Protein AF-A0A345VN16-F1 (afdb_monomer_lite)

Foldseek 3Di:
DVVVVVVVVVVVVLVVLLVVLVVVLVVVLVVLVVVLVVLVVVLVVVVVVLVVVLVVQVVVQVPDPDRDVVSVVVSVVVSVVVVVVSVVVSVVVVVVSVVVNVVSVVVSVVSNVVD

Radius of gyration: 26.87 Å; chains: 1; bounding box: 43×15×90 Å

Structure (mmCIF, N/CA/C/O backbone):
data_AF-A0A345VN16-F1
#
_entry.id   AF-A0A345VN16-F1
#
loop_
_atom_site.group_PDB
_atom_site.id
_atom_site.type_symbol
_atom_site.label_atom_id
_atom_site.label_alt_id
_atom_site.label_comp_id
_atom_site.label_asym_id
_atom_site.label_entity_id
_atom_site.label_seq_id
_atom_site.pdbx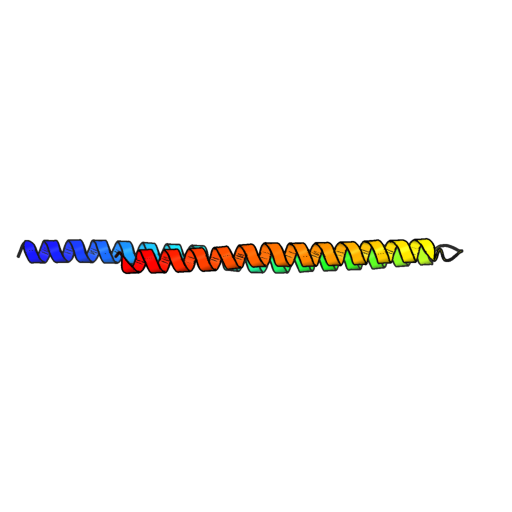_PDB_ins_code
_atom_site.Cartn_x
_atom_site.Cartn_y
_atom_site.Cartn_z
_atom_site.occupancy
_atom_site.B_iso_or_equiv
_atom_site.auth_seq_id
_atom_site.auth_comp_id
_atom_site.auth_asym_id
_atom_site.auth_atom_id
_atom_site.pdbx_PDB_model_num
ATOM 1 N N . MET A 1 1 ? -18.638 -0.517 51.178 1.00 61.62 1 MET A N 1
ATOM 2 C CA . MET A 1 1 ? -17.508 0.182 50.541 1.00 61.62 1 MET A CA 1
ATOM 3 C C . MET A 1 1 ? -16.762 -0.760 49.613 1.00 61.62 1 MET A C 1
ATOM 5 O O . MET A 1 1 ? -16.728 -0.431 48.444 1.00 61.62 1 MET A O 1
ATOM 9 N N . GLU A 1 2 ? -16.397 -1.977 50.040 1.00 80.06 2 GLU A N 1
ATOM 10 C CA . GLU A 1 2 ? -15.740 -2.995 49.183 1.00 80.06 2 GLU A CA 1
ATOM 11 C C . GLU A 1 2 ? -16.319 -3.166 47.768 1.00 80.06 2 GLU A C 1
ATOM 13 O O . GLU A 1 2 ? -15.584 -3.042 46.803 1.00 80.06 2 GLU A O 1
ATOM 18 N N . LYS A 1 3 ? -17.639 -3.349 47.601 1.00 86.38 3 LYS A N 1
ATOM 19 C CA . LYS A 1 3 ? -18.238 -3.487 46.252 1.00 86.38 3 LYS A CA 1
ATOM 20 C C . LYS A 1 3 ? -18.018 -2.273 45.342 1.00 86.38 3 LYS A C 1
ATOM 22 O O . LYS A 1 3 ? -18.017 -2.403 44.125 1.00 86.38 3 LYS A O 1
ATOM 27 N N . LEU A 1 4 ? -17.918 -1.086 45.934 1.00 87.06 4 LEU A N 1
ATOM 28 C CA . LEU A 1 4 ? -17.700 0.167 45.217 1.00 87.06 4 LEU A CA 1
ATOM 29 C C . LEU A 1 4 ? -16.224 0.288 44.817 1.00 87.06 4 LEU A C 1
ATOM 31 O O . LEU A 1 4 ? -15.935 0.718 43.706 1.00 87.06 4 LEU A O 1
ATOM 35 N N . ASP A 1 5 ? -15.321 -0.181 45.681 1.00 91.94 5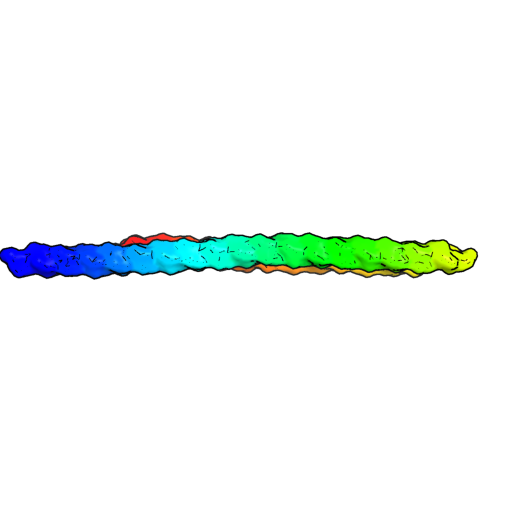 ASP A N 1
ATOM 36 C CA . ASP A 1 5 ? -13.884 -0.273 45.410 1.00 91.94 5 ASP A CA 1
ATOM 37 C C . ASP A 1 5 ? -13.578 -1.333 44.331 1.00 91.94 5 ASP A C 1
ATOM 39 O O . ASP A 1 5 ? -12.747 -1.104 43.452 1.00 91.94 5 ASP A O 1
ATOM 43 N N . ASP A 1 6 ? -14.296 -2.462 44.333 1.00 93.81 6 ASP A N 1
ATOM 44 C CA . ASP A 1 6 ? -14.190 -3.500 43.298 1.00 93.81 6 ASP A CA 1
ATOM 45 C C . ASP A 1 6 ? -14.692 -2.998 41.937 1.00 93.81 6 ASP A C 1
ATOM 47 O O . ASP A 1 6 ? -14.031 -3.203 40.919 1.00 93.81 6 ASP A O 1
ATOM 51 N N . LEU A 1 7 ? -15.818 -2.273 41.908 1.00 93.81 7 LEU A N 1
ATOM 52 C CA . LEU A 1 7 ? -16.310 -1.626 40.686 1.00 93.81 7 LEU A CA 1
ATOM 53 C C . LEU A 1 7 ? -15.338 -0.558 40.172 1.00 93.81 7 LEU A C 1
ATOM 55 O O . LEU A 1 7 ? -15.135 -0.450 38.965 1.00 93.81 7 LEU A O 1
ATOM 59 N N . GLN A 1 8 ? -14.709 0.213 41.064 1.00 94.12 8 GLN A N 1
ATOM 60 C CA . GLN A 1 8 ? -13.672 1.172 40.676 1.00 94.12 8 GLN A CA 1
ATOM 61 C C . GLN A 1 8 ? -12.442 0.483 40.083 1.00 94.12 8 GLN A C 1
ATOM 63 O O . GLN A 1 8 ? -11.864 1.006 39.132 1.00 94.12 8 GLN A O 1
ATOM 68 N N . ARG A 1 9 ? -12.036 -0.672 40.621 1.00 95.25 9 ARG A N 1
ATOM 69 C CA . ARG A 1 9 ? -10.918 -1.450 40.077 1.00 95.25 9 ARG A CA 1
ATOM 70 C C . ARG A 1 9 ? -11.243 -1.986 38.685 1.00 95.25 9 ARG A C 1
ATOM 72 O O . ARG A 1 9 ? -10.477 -1.729 37.765 1.00 95.25 9 ARG A O 1
ATOM 79 N N . ALA A 1 10 ? -12.406 -2.617 38.522 1.00 94.62 10 ALA A N 1
ATOM 80 C CA . ALA A 1 10 ? -12.858 -3.133 37.232 1.00 94.62 10 ALA A CA 1
ATOM 81 C C . ALA A 1 10 ? -12.977 -2.022 36.173 1.00 94.62 10 ALA A C 1
ATOM 83 O O . ALA A 1 10 ? -12.573 -2.206 35.030 1.00 94.62 10 ALA A O 1
ATOM 84 N N . LEU A 1 11 ? -13.474 -0.839 36.559 1.00 94.88 11 LEU A N 1
ATOM 85 C CA . LEU A 1 11 ? -13.543 0.310 35.655 1.00 94.88 11 LEU A CA 1
ATOM 86 C C . LEU A 1 11 ? -12.150 0.768 35.201 1.00 94.88 11 LEU A C 1
ATOM 88 O O . LEU A 1 11 ? -11.963 1.046 34.022 1.00 94.88 11 LEU A O 1
ATOM 92 N N . ARG A 1 12 ? -11.172 0.833 36.114 1.00 95.81 12 ARG A N 1
ATOM 93 C CA . ARG A 1 12 ? -9.791 1.214 35.769 1.00 95.81 12 ARG A CA 1
ATOM 94 C C . ARG A 1 12 ? -9.122 0.198 34.850 1.00 95.81 12 ARG A C 1
ATOM 96 O O . ARG A 1 12 ? -8.402 0.596 33.946 1.00 95.81 12 ARG A O 1
ATOM 103 N N . GLU A 1 13 ? -9.360 -1.090 35.076 1.00 96.31 13 GLU A N 1
ATOM 104 C CA . GLU A 1 13 ? -8.854 -2.154 34.201 1.00 96.31 13 GLU A CA 1
ATOM 105 C C . GLU A 1 13 ? -9.419 -2.007 32.784 1.00 96.31 13 GLU A C 1
ATOM 107 O O . GLU A 1 13 ? -8.660 -2.042 31.822 1.00 96.31 13 GLU A O 1
ATOM 112 N N . LYS A 1 14 ? -10.723 -1.728 32.657 1.00 95.50 14 LYS A N 1
ATOM 113 C CA . LYS A 1 14 ? -11.367 -1.478 31.361 1.00 95.50 14 LYS A CA 1
ATOM 114 C C . LYS A 1 14 ? -10.893 -0.205 30.669 1.00 95.50 14 LYS A C 1
ATOM 116 O O . LYS A 1 14 ? -10.768 -0.188 29.451 1.00 95.50 14 LYS A O 1
ATOM 121 N N . GLN A 1 15 ? -10.596 0.846 31.430 1.00 96.00 15 GLN A N 1
ATOM 122 C CA . GLN A 1 15 ? -9.981 2.058 30.885 1.00 96.00 15 GLN A CA 1
ATOM 123 C C . GLN A 1 15 ? -8.595 1.772 30.309 1.00 96.00 15 GLN A C 1
ATOM 125 O O . GLN A 1 15 ? -8.317 2.185 29.191 1.00 96.00 15 GLN A O 1
ATOM 130 N N . LEU A 1 16 ? -7.762 1.023 31.036 1.00 96.81 16 LEU A N 1
ATOM 131 C CA . LEU A 1 16 ? -6.429 0.655 30.564 1.00 96.81 16 LEU A CA 1
ATOM 132 C C . LEU A 1 16 ? -6.487 -0.239 29.316 1.00 96.81 16 LEU A C 1
ATOM 134 O O . LEU A 1 16 ? -5.715 -0.037 28.385 1.00 96.81 16 LEU A O 1
ATOM 138 N N . GLU A 1 17 ? -7.406 -1.209 29.292 1.00 96.56 17 GLU A N 1
ATOM 139 C CA . GLU A 1 17 ? -7.636 -2.084 28.134 1.00 96.56 17 GLU A CA 1
ATOM 140 C C . GLU A 1 17 ? -8.046 -1.266 26.898 1.00 96.56 17 GLU A C 1
ATOM 142 O O . GLU A 1 17 ? -7.542 -1.500 25.802 1.00 96.56 17 GLU A O 1
ATOM 147 N N . LEU A 1 18 ? -8.908 -0.259 27.082 1.00 96.38 18 LEU A N 1
ATOM 148 C CA . LEU A 1 18 ? -9.332 0.632 26.004 1.00 96.38 18 LEU A CA 1
ATOM 149 C C . LEU A 1 18 ? -8.192 1.527 25.502 1.00 96.38 18 LEU A C 1
ATOM 151 O O . LEU A 1 18 ? -8.036 1.667 24.294 1.00 96.38 18 LEU A O 1
ATOM 155 N N . GLU A 1 19 ? -7.404 2.115 26.405 1.00 97.00 19 GLU A N 1
ATOM 156 C CA . GLU A 1 19 ? -6.253 2.958 26.045 1.00 97.00 19 GLU A CA 1
ATOM 157 C C . GLU A 1 19 ? -5.232 2.170 25.215 1.00 97.00 19 GLU A C 1
ATOM 159 O O . GLU A 1 19 ? -4.817 2.626 24.153 1.00 97.00 19 GLU A O 1
ATOM 164 N N . GLN A 1 20 ? -4.892 0.952 25.646 1.00 97.19 20 GLN A N 1
ATOM 165 C CA . GLN A 1 20 ? -3.973 0.080 24.909 1.00 97.19 20 GLN A CA 1
ATOM 166 C C . GLN A 1 20 ? -4.511 -0.279 23.523 1.00 97.19 20 GLN A C 1
ATOM 168 O O . GLN A 1 20 ? -3.776 -0.209 22.541 1.00 97.19 20 GLN A O 1
ATOM 173 N N . LEU A 1 21 ? -5.802 -0.611 23.431 1.00 97.19 21 LEU A N 1
ATOM 174 C CA . LEU A 1 21 ? -6.446 -0.915 22.157 1.00 97.19 21 LEU A CA 1
ATOM 175 C C . LEU A 1 21 ? -6.414 0.283 21.188 1.00 97.19 21 LEU A C 1
ATOM 177 O O . LEU A 1 21 ? -6.199 0.107 19.988 1.00 97.19 21 LEU A O 1
ATOM 181 N N . GLU A 1 22 ? -6.655 1.498 21.687 1.00 96.44 22 GLU A N 1
ATOM 182 C CA . GLU A 1 22 ? -6.625 2.721 20.878 1.00 96.44 22 GLU A CA 1
ATOM 183 C C . GLU A 1 22 ? -5.205 3.065 20.408 1.00 96.44 22 GLU A C 1
ATOM 185 O O . GLU A 1 22 ? -5.020 3.371 19.225 1.00 96.44 22 GLU A O 1
ATOM 190 N N . ASP A 1 23 ? -4.209 2.944 21.289 1.00 97.56 23 ASP A N 1
ATOM 191 C CA . ASP A 1 23 ? -2.797 3.147 20.953 1.00 97.56 23 ASP A CA 1
ATOM 192 C C . ASP A 1 23 ? -2.323 2.141 19.896 1.00 97.56 23 ASP A C 1
ATOM 194 O O . ASP A 1 23 ? -1.710 2.521 18.893 1.00 97.56 23 ASP A O 1
ATOM 198 N N . ASP A 1 24 ? -2.647 0.859 20.074 1.00 96.44 24 ASP A N 1
ATOM 199 C CA . ASP A 1 24 ? -2.283 -0.193 19.128 1.00 96.44 24 ASP A CA 1
ATOM 200 C C . ASP A 1 24 ? -2.922 0.050 17.761 1.00 96.44 24 ASP A C 1
ATOM 202 O O . ASP A 1 24 ? -2.233 -0.014 16.737 1.00 96.44 24 ASP A O 1
ATOM 206 N N . TYR A 1 25 ? -4.214 0.381 17.715 1.00 96.88 25 TYR A N 1
ATOM 207 C CA . TYR A 1 25 ? -4.892 0.704 16.461 1.00 96.88 25 TYR A CA 1
ATOM 208 C C . TYR A 1 25 ? -4.250 1.906 15.756 1.00 96.88 25 TYR A C 1
ATOM 210 O O . TYR A 1 25 ? -3.991 1.847 14.552 1.00 96.88 25 TYR A O 1
ATOM 218 N N . TYR A 1 26 ? -3.940 2.974 16.497 1.00 96.81 26 TYR A N 1
ATOM 219 C CA . TYR A 1 26 ? -3.298 4.163 15.940 1.00 96.81 26 TYR A CA 1
ATOM 220 C C . TYR A 1 26 ? -1.907 3.855 15.372 1.00 96.81 26 TYR A C 1
ATOM 222 O O . TYR A 1 26 ? -1.587 4.266 14.255 1.00 96.81 26 TYR A O 1
ATOM 230 N N . ASN A 1 27 ? -1.101 3.072 16.091 1.00 96.50 27 ASN A N 1
ATOM 231 C CA . ASN A 1 27 ? 0.224 2.656 15.631 1.00 96.50 27 ASN A CA 1
ATOM 232 C C . ASN A 1 27 ? 0.149 1.844 14.329 1.00 96.50 27 ASN A C 1
ATOM 234 O O . ASN A 1 27 ? 0.906 2.107 13.393 1.00 96.50 27 ASN A O 1
ATOM 238 N N . HIS A 1 28 ? -0.794 0.902 14.231 1.00 95.38 28 HIS A N 1
ATOM 239 C CA . HIS A 1 28 ? -1.007 0.137 13.000 1.00 95.38 28 HIS A CA 1
ATOM 240 C C . HIS A 1 28 ? -1.492 1.025 11.849 1.00 95.38 28 HIS A C 1
ATOM 242 O O . HIS A 1 28 ? -0.989 0.903 10.734 1.00 95.38 28 HIS A O 1
ATOM 248 N N . SER A 1 29 ? -2.427 1.941 12.112 1.00 95.94 29 SER A N 1
ATOM 249 C CA . SER A 1 29 ? -2.936 2.879 11.105 1.00 95.94 29 SER A CA 1
ATOM 250 C C . SER A 1 29 ? -1.825 3.763 10.533 1.00 95.94 29 SER A C 1
ATOM 252 O O . SER A 1 29 ? -1.785 3.998 9.323 1.00 95.94 29 SER A O 1
ATOM 254 N N . ASN A 1 30 ? -0.901 4.224 11.379 1.00 97.19 30 ASN A N 1
ATOM 255 C CA . ASN A 1 30 ? 0.254 4.998 10.930 1.00 97.19 30 ASN A CA 1
ATOM 256 C C . ASN A 1 30 ? 1.204 4.148 10.091 1.00 97.19 30 ASN A C 1
ATOM 258 O O . ASN A 1 30 ? 1.597 4.577 9.013 1.00 97.19 30 ASN A O 1
ATOM 262 N N . SER A 1 31 ? 1.517 2.930 10.536 1.00 97.75 31 SER A N 1
ATOM 263 C CA . SER A 1 31 ? 2.399 2.032 9.784 1.00 97.75 31 SER A CA 1
ATOM 264 C C . SER A 1 31 ? 1.836 1.681 8.400 1.00 97.75 31 SER A C 1
ATOM 266 O O . SER A 1 31 ? 2.584 1.624 7.429 1.00 97.75 31 SER A O 1
ATOM 268 N N . ILE A 1 32 ? 0.519 1.489 8.277 1.00 97.50 32 ILE A N 1
ATOM 269 C CA . ILE A 1 32 ? -0.133 1.268 6.976 1.00 97.50 32 ILE A CA 1
ATOM 270 C C . ILE A 1 32 ? -0.050 2.531 6.108 1.00 97.50 32 ILE A C 1
ATOM 272 O O . ILE A 1 32 ? 0.243 2.448 4.917 1.00 97.50 32 ILE A O 1
ATOM 276 N N . SER A 1 33 ? -0.248 3.711 6.702 1.00 97.25 33 SER A N 1
ATOM 277 C CA . SER A 1 33 ? -0.104 4.989 5.990 1.00 97.25 33 SER A CA 1
ATOM 278 C C . SER A 1 33 ? 1.322 5.198 5.467 1.00 97.25 33 SER A C 1
ATOM 280 O O . SER A 1 33 ? 1.506 5.649 4.339 1.00 97.25 33 SER A O 1
ATOM 282 N N . GLU A 1 34 ? 2.335 4.834 6.256 1.00 98.12 34 GLU A N 1
ATOM 283 C CA . GLU A 1 34 ? 3.739 4.847 5.831 1.00 98.12 34 GLU A CA 1
ATOM 284 C C . GLU A 1 34 ? 3.976 3.894 4.653 1.00 98.12 34 GLU A C 1
ATOM 286 O O . GLU A 1 34 ? 4.616 4.287 3.681 1.00 98.12 34 GLU A O 1
ATOM 291 N N . GLN A 1 35 ? 3.391 2.693 4.676 1.00 98.12 35 GLN A N 1
ATOM 292 C CA . GLN A 1 35 ? 3.494 1.740 3.565 1.00 98.12 35 GLN A CA 1
ATOM 293 C C . GLN A 1 35 ? 2.868 2.270 2.267 1.00 98.12 35 GLN A C 1
ATOM 295 O O . GLN A 1 35 ? 3.439 2.061 1.197 1.00 98.12 35 GLN A O 1
ATOM 300 N N . PHE A 1 36 ? 1.750 3.003 2.331 1.00 98.12 36 PHE A N 1
ATOM 301 C CA . PHE A 1 36 ? 1.205 3.687 1.150 1.00 98.12 36 PHE A CA 1
ATOM 302 C C . PHE A 1 36 ? 2.182 4.732 0.596 1.00 98.12 36 PHE A C 1
ATOM 304 O O . PHE A 1 36 ? 2.442 4.756 -0.607 1.00 98.12 36 PHE A O 1
ATOM 311 N N . CYS A 1 37 ? 2.768 5.559 1.466 1.00 97.81 37 CYS A N 1
ATOM 312 C CA . CYS A 1 37 ? 3.765 6.553 1.061 1.00 97.81 37 CYS A CA 1
ATOM 313 C C . CYS A 1 37 ? 5.013 5.908 0.436 1.00 97.81 37 CYS A C 1
ATOM 315 O O . CYS A 1 37 ? 5.549 6.418 -0.552 1.00 97.81 37 CYS A O 1
ATOM 317 N N . GLU A 1 38 ? 5.488 4.796 0.998 1.00 98.19 38 GLU A N 1
ATOM 318 C CA . GLU A 1 38 ? 6.613 4.035 0.452 1.00 98.19 38 GLU A CA 1
ATOM 319 C C . GLU A 1 38 ? 6.284 3.426 -0.914 1.00 98.19 38 GLU A C 1
ATOM 321 O O . GLU A 1 38 ? 7.116 3.489 -1.821 1.00 98.19 38 GLU A O 1
ATOM 326 N N . LEU A 1 39 ? 5.079 2.875 -1.087 1.00 98.12 39 LEU A N 1
ATOM 327 C CA . LEU A 1 39 ? 4.616 2.326 -2.361 1.00 98.12 39 LEU A CA 1
ATOM 328 C C . LEU A 1 39 ? 4.581 3.405 -3.456 1.00 98.12 39 LEU A C 1
ATOM 330 O O . LEU A 1 39 ? 5.125 3.195 -4.543 1.00 98.12 39 LEU A O 1
ATOM 334 N N . ASP A 1 40 ? 4.018 4.577 -3.156 1.00 97.81 40 ASP A N 1
ATOM 335 C CA . ASP A 1 40 ? 3.962 5.713 -4.087 1.00 97.81 40 ASP A CA 1
ATOM 336 C C . ASP A 1 40 ? 5.363 6.241 -4.439 1.00 97.81 40 ASP A C 1
ATOM 338 O O . ASP A 1 40 ? 5.657 6.564 -5.597 1.00 97.81 40 ASP A O 1
ATOM 342 N N . SER A 1 41 ? 6.258 6.283 -3.448 1.00 98.06 41 SER A N 1
ATOM 343 C CA . SER A 1 41 ? 7.651 6.699 -3.644 1.00 98.06 41 SER A CA 1
ATOM 344 C C . SER A 1 41 ? 8.396 5.723 -4.553 1.00 98.06 41 SER A C 1
ATOM 346 O O . SER A 1 41 ? 9.007 6.143 -5.533 1.00 98.06 41 SER A O 1
ATOM 348 N N . ARG A 1 42 ? 8.283 4.413 -4.299 1.00 97.31 42 ARG A N 1
ATOM 349 C CA . ARG A 1 42 ? 8.913 3.370 -5.124 1.00 97.31 42 ARG A CA 1
ATOM 350 C C . ARG A 1 42 ? 8.404 3.370 -6.558 1.00 97.31 42 ARG A C 1
ATOM 352 O O . ARG A 1 42 ? 9.201 3.217 -7.480 1.00 97.31 42 ARG A O 1
ATOM 359 N N . ARG A 1 43 ? 7.098 3.566 -6.764 1.00 97.44 43 ARG A N 1
ATOM 360 C CA . ARG A 1 43 ? 6.532 3.726 -8.111 1.00 97.44 43 ARG A CA 1
ATOM 361 C C . ARG A 1 43 ? 7.190 4.899 -8.835 1.00 97.44 43 ARG A C 1
ATOM 363 O O . ARG A 1 43 ? 7.656 4.736 -9.958 1.00 97.44 43 ARG A O 1
ATOM 370 N N . SER A 1 44 ? 7.274 6.048 -8.168 1.00 97.50 44 SER A N 1
ATOM 371 C CA . SER A 1 44 ? 7.880 7.258 -8.733 1.00 97.50 44 SER A CA 1
ATOM 372 C C . SER A 1 44 ? 9.363 7.056 -9.075 1.00 97.50 44 SER A C 1
ATOM 374 O O . SER A 1 44 ? 9.826 7.502 -10.123 1.00 97.50 44 SER A O 1
ATOM 376 N N . GLU A 1 45 ? 10.113 6.354 -8.221 1.00 97.88 45 GLU A N 1
ATOM 377 C CA . GLU A 1 45 ? 11.516 5.999 -8.471 1.00 97.88 45 GLU A CA 1
ATOM 378 C C . GLU A 1 45 ? 11.670 5.095 -9.703 1.00 97.88 45 GLU A C 1
ATOM 380 O O . GLU A 1 45 ? 12.545 5.330 -10.537 1.00 97.88 45 GLU A O 1
ATOM 385 N N . LEU A 1 46 ? 10.805 4.089 -9.857 1.00 97.44 46 LEU A N 1
ATOM 386 C CA . LEU A 1 46 ? 10.820 3.196 -11.020 1.00 97.44 46 LEU A CA 1
ATOM 387 C C . LEU A 1 46 ? 10.442 3.926 -12.314 1.00 97.44 46 LEU A C 1
ATOM 389 O O . LEU A 1 46 ? 11.081 3.706 -13.342 1.00 97.44 46 LEU A O 1
ATOM 393 N N . GLU A 1 47 ? 9.452 4.820 -12.270 1.00 96.25 47 GLU A N 1
ATOM 394 C CA . GLU A 1 47 ? 9.078 5.666 -13.410 1.00 96.25 47 GLU A CA 1
ATOM 395 C C . GLU A 1 47 ? 10.233 6.592 -13.826 1.00 96.25 47 GLU A C 1
ATOM 397 O O . GLU A 1 47 ? 10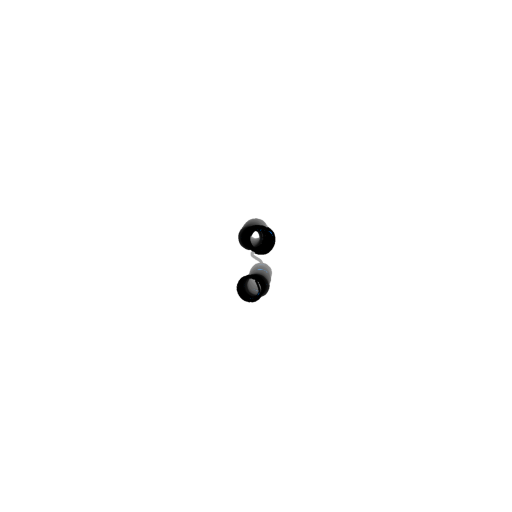.521 6.728 -15.018 1.00 96.25 47 GLU A O 1
ATOM 402 N N . ALA A 1 48 ? 10.949 7.176 -12.859 1.00 96.69 48 ALA A N 1
ATOM 403 C CA . ALA A 1 48 ? 12.125 7.999 -13.131 1.00 96.69 48 ALA A CA 1
ATOM 404 C C . ALA A 1 48 ? 13.254 7.186 -13.788 1.00 96.69 48 ALA A C 1
ATOM 406 O O . ALA A 1 48 ? 13.791 7.594 -14.819 1.00 96.69 48 ALA A O 1
ATOM 407 N N . LEU A 1 49 ? 13.569 6.004 -13.250 1.00 96.50 49 LEU A N 1
ATOM 408 C CA . LEU A 1 49 ? 14.587 5.112 -13.816 1.00 96.50 49 LEU A CA 1
ATOM 409 C C . LEU A 1 49 ? 14.231 4.643 -15.233 1.00 96.50 49 LEU A C 1
ATOM 411 O O . LEU A 1 49 ? 15.109 4.550 -16.097 1.00 96.50 49 LEU A O 1
ATOM 415 N N . LEU A 1 50 ? 12.951 4.364 -15.492 1.00 95.38 50 LEU A N 1
ATOM 416 C CA . LEU A 1 50 ? 12.465 4.007 -16.823 1.00 95.38 50 LEU A CA 1
ATOM 417 C C . LEU A 1 50 ? 12.682 5.156 -17.812 1.00 95.38 50 LEU A C 1
ATOM 419 O O . LEU A 1 50 ? 13.189 4.927 -18.911 1.00 95.38 50 LEU A O 1
ATOM 423 N N . GLN A 1 51 ? 12.342 6.383 -17.414 1.00 95.25 51 GLN A N 1
ATOM 424 C CA . GLN A 1 51 ? 12.530 7.575 -18.237 1.00 95.25 51 GLN A CA 1
ATOM 425 C C . GLN A 1 51 ? 14.012 7.816 -18.551 1.00 95.25 51 GLN A C 1
ATOM 427 O O . GLN A 1 51 ? 14.367 8.011 -19.714 1.00 95.25 51 GLN A O 1
ATOM 432 N N . GLU A 1 52 ? 14.889 7.741 -17.547 1.00 96.12 52 GLU A N 1
ATOM 433 C CA . GLU A 1 52 ? 16.339 7.875 -17.737 1.00 96.12 52 GLU A CA 1
ATOM 434 C C . GLU A 1 52 ? 16.885 6.807 -18.694 1.00 96.12 52 GLU A C 1
ATOM 436 O O . GLU A 1 52 ? 17.668 7.104 -19.601 1.00 96.12 52 GLU A O 1
ATOM 441 N N . THR A 1 53 ? 16.429 5.561 -18.540 1.00 93.06 53 THR A N 1
ATOM 442 C CA . THR A 1 53 ? 16.837 4.443 -19.400 1.00 93.06 53 THR A CA 1
ATOM 443 C C . THR A 1 53 ? 16.359 4.642 -20.836 1.00 93.06 53 THR A C 1
ATOM 445 O O . THR A 1 53 ? 17.122 4.409 -21.779 1.00 93.06 53 THR A O 1
ATOM 448 N N . TYR A 1 54 ? 15.121 5.106 -21.024 1.00 93.00 54 TYR A N 1
ATOM 449 C CA . TYR A 1 54 ? 14.584 5.433 -22.342 1.00 93.00 54 TYR A CA 1
ATOM 450 C C . TYR A 1 54 ? 15.388 6.546 -23.011 1.00 93.00 54 TYR A C 1
ATOM 452 O O . TYR A 1 54 ? 15.778 6.406 -24.168 1.00 93.00 54 TYR A O 1
ATOM 460 N N . GLU A 1 55 ? 15.681 7.633 -22.297 1.00 93.38 55 GLU A N 1
ATOM 461 C CA . GLU A 1 55 ? 16.447 8.759 -22.833 1.00 93.38 55 GLU A CA 1
ATOM 462 C C . GLU A 1 55 ? 17.868 8.350 -23.229 1.00 93.38 55 GLU A C 1
ATOM 464 O O . GLU A 1 55 ? 18.308 8.667 -24.339 1.00 93.38 55 GLU A O 1
ATOM 469 N N . ALA A 1 56 ? 18.557 7.593 -22.371 1.00 92.44 56 ALA A N 1
ATOM 470 C CA . ALA A 1 56 ? 19.887 7.064 -22.656 1.00 92.44 56 ALA A CA 1
ATOM 471 C C . ALA A 1 56 ? 19.879 6.142 -23.886 1.00 92.44 56 ALA A C 1
ATOM 473 O O . ALA A 1 56 ? 20.693 6.309 -24.797 1.00 92.44 56 ALA A O 1
ATOM 474 N N . THR A 1 57 ? 18.923 5.212 -23.953 1.00 90.06 57 THR A N 1
ATOM 475 C CA . THR A 1 57 ? 18.808 4.260 -25.068 1.00 90.06 57 THR A CA 1
ATOM 476 C C . THR A 1 57 ? 18.454 4.969 -26.374 1.00 90.06 57 THR A C 1
ATOM 478 O O . THR A 1 57 ? 19.093 4.741 -27.399 1.00 90.06 57 THR A O 1
ATOM 481 N N . ASN A 1 58 ? 17.487 5.888 -26.344 1.00 89.94 58 ASN A N 1
ATOM 482 C CA . ASN A 1 58 ? 17.097 6.710 -27.488 1.00 89.94 58 ASN A CA 1
ATOM 483 C C . ASN A 1 58 ? 18.271 7.561 -27.995 1.00 89.94 58 ASN A C 1
ATOM 485 O O . ASN A 1 58 ? 18.469 7.672 -29.203 1.00 89.94 58 ASN A O 1
ATOM 489 N N . TYR A 1 59 ? 19.073 8.138 -27.095 1.00 90.75 59 TYR A N 1
ATOM 490 C CA . TYR A 1 59 ? 20.277 8.871 -27.478 1.00 90.75 59 TYR A CA 1
ATOM 491 C C . TYR A 1 59 ? 21.283 7.968 -28.199 1.00 90.75 59 TYR A C 1
ATOM 493 O O . TYR A 1 59 ? 21.730 8.319 -29.290 1.00 90.75 59 TYR A O 1
ATOM 501 N N . SER A 1 60 ? 21.587 6.790 -27.645 1.00 88.62 60 SER A N 1
ATOM 502 C CA . SER A 1 60 ? 22.493 5.818 -28.270 1.00 88.62 60 SER A CA 1
ATOM 503 C C . SER A 1 60 ? 22.008 5.367 -29.649 1.00 88.62 60 SER A C 1
ATOM 505 O O . SER A 1 60 ? 22.777 5.413 -30.602 1.00 88.62 60 SER A O 1
ATOM 507 N N . LEU A 1 61 ? 20.724 5.025 -29.790 1.00 87.12 61 LEU A N 1
ATOM 508 C CA . LEU A 1 61 ? 20.146 4.580 -31.065 1.00 87.12 61 LEU A CA 1
ATOM 509 C C . LEU A 1 61 ? 20.153 5.661 -32.157 1.00 87.12 61 LEU A C 1
ATOM 511 O O . LEU A 1 61 ? 20.121 5.342 -33.343 1.00 87.12 61 LEU A O 1
ATOM 515 N N . ARG A 1 62 ? 20.177 6.946 -31.781 1.00 85.31 62 ARG A N 1
ATOM 516 C CA . ARG A 1 62 ? 20.270 8.072 -32.728 1.00 85.31 62 ARG A CA 1
ATOM 517 C C . ARG A 1 62 ? 21.701 8.431 -33.119 1.00 85.31 62 ARG A C 1
ATOM 519 O O . ARG A 1 62 ? 21.870 9.195 -34.066 1.00 85.31 62 ARG A O 1
ATOM 526 N N . GLN A 1 63 ? 22.703 7.956 -32.379 1.00 83.56 63 GLN A N 1
ATOM 527 C CA . GLN A 1 63 ? 24.110 8.180 -32.717 1.00 83.56 63 GLN A CA 1
ATOM 528 C C . GLN A 1 63 ? 24.627 7.226 -33.797 1.00 83.56 63 GLN A C 1
ATOM 530 O O . GLN A 1 63 ? 25.677 7.502 -34.375 1.00 83.56 63 GLN A O 1
ATOM 535 N N . ASP A 1 64 ? 23.907 6.143 -34.086 1.00 76.62 64 ASP A N 1
ATOM 536 C CA . ASP A 1 64 ? 24.264 5.234 -35.169 1.00 76.62 64 ASP A CA 1
ATOM 537 C C . ASP A 1 64 ? 24.041 5.893 -36.543 1.00 76.62 64 ASP A C 1
ATOM 53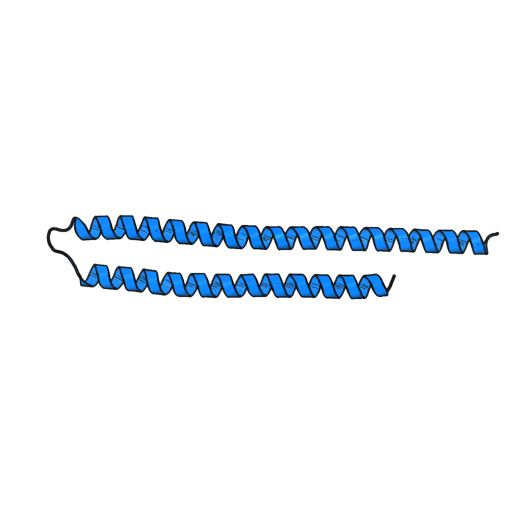9 O O . ASP A 1 64 ? 23.007 6.510 -36.803 1.00 76.62 64 ASP A O 1
ATOM 543 N N . ASP A 1 65 ? 25.008 5.719 -37.454 1.00 65.44 65 ASP A N 1
ATOM 544 C CA . ASP A 1 65 ? 24.994 6.285 -38.818 1.00 65.44 65 ASP A CA 1
ATOM 545 C C . ASP A 1 65 ? 23.788 5.820 -39.665 1.00 65.44 65 ASP A C 1
ATOM 547 O O . ASP A 1 65 ? 23.478 6.404 -40.708 1.00 65.44 65 ASP A O 1
ATOM 551 N N . VAL A 1 66 ? 23.095 4.763 -39.227 1.00 73.69 66 VAL A N 1
ATOM 552 C CA . VAL A 1 66 ? 21.860 4.243 -39.818 1.00 73.69 66 VAL A CA 1
ATOM 553 C C . VAL A 1 66 ? 20.819 4.095 -38.713 1.00 73.69 66 VAL A C 1
ATOM 555 O O . VAL A 1 66 ? 21.008 3.320 -37.780 1.00 73.69 66 VAL A O 1
ATOM 558 N N . ILE A 1 67 ? 19.691 4.796 -38.847 1.00 75.00 67 ILE A N 1
ATOM 559 C CA . ILE A 1 67 ? 18.556 4.655 -37.928 1.00 75.00 67 ILE A CA 1
ATOM 560 C C . ILE A 1 67 ? 18.028 3.219 -38.007 1.00 75.00 67 ILE A C 1
ATOM 562 O O . ILE A 1 67 ? 17.529 2.790 -39.049 1.00 75.00 67 ILE A O 1
ATOM 566 N N . ASN A 1 68 ? 18.107 2.490 -36.894 1.00 82.31 68 ASN A N 1
ATOM 567 C CA . ASN A 1 68 ? 17.534 1.155 -36.772 1.00 82.31 68 ASN A CA 1
ATOM 568 C C . ASN A 1 68 ? 16.104 1.235 -36.207 1.00 82.31 68 ASN A C 1
ATOM 570 O O . ASN A 1 68 ? 15.899 1.220 -34.993 1.00 82.31 68 ASN A O 1
ATOM 574 N N . GLU A 1 69 ? 15.111 1.338 -37.096 1.00 85.12 69 GLU A N 1
ATOM 575 C CA . GLU A 1 69 ? 13.684 1.404 -36.732 1.00 85.12 69 GLU A CA 1
ATOM 576 C C . GLU A 1 69 ? 13.213 0.185 -35.920 1.00 85.12 69 GLU A C 1
ATOM 578 O O . GLU A 1 69 ? 12.367 0.327 -35.036 1.00 85.12 69 GLU A O 1
ATOM 583 N N . GLU A 1 70 ? 13.787 -0.996 -36.165 1.00 89.62 70 GLU A N 1
ATOM 584 C CA . GLU A 1 70 ? 13.477 -2.219 -35.417 1.00 89.62 70 GLU A CA 1
ATOM 585 C C . GLU A 1 70 ? 13.915 -2.096 -33.952 1.00 89.62 70 GLU A C 1
ATOM 587 O O . GLU A 1 70 ? 13.149 -2.434 -33.049 1.00 89.62 70 GLU A O 1
ATOM 592 N N . SER A 1 71 ? 15.093 -1.518 -33.695 1.00 88.31 71 SER A N 1
ATOM 593 C CA . SER A 1 71 ? 15.563 -1.249 -32.331 1.00 88.31 71 SER A CA 1
ATOM 594 C C . SER A 1 71 ? 14.670 -0.253 -31.586 1.00 88.31 71 SER A C 1
ATOM 596 O O . SER A 1 71 ? 14.397 -0.446 -30.402 1.00 88.31 71 SER A O 1
ATOM 598 N N . PHE A 1 72 ? 14.177 0.791 -32.263 1.00 88.69 72 PHE A N 1
ATOM 599 C CA . PHE A 1 72 ? 13.215 1.726 -31.664 1.00 88.69 72 PHE A CA 1
ATOM 600 C C . PHE A 1 72 ? 11.882 1.049 -31.349 1.00 88.69 72 PHE A C 1
ATOM 602 O O . PHE A 1 72 ? 11.309 1.282 -30.285 1.00 88.69 72 PHE A O 1
ATOM 609 N N . HIS A 1 73 ? 11.395 0.201 -32.256 1.00 91.06 73 HIS A N 1
ATOM 610 C CA . HIS A 1 73 ? 10.164 -0.547 -32.037 1.00 91.06 73 HIS A CA 1
ATOM 611 C C . HIS A 1 73 ? 10.287 -1.489 -30.835 1.00 91.06 73 HIS A C 1
ATOM 613 O O . HIS A 1 73 ? 9.419 -1.478 -29.964 1.00 91.06 73 HIS A O 1
ATOM 619 N N . LEU A 1 74 ? 11.392 -2.234 -30.746 1.00 92.88 74 LEU A N 1
ATOM 620 C CA . LEU A 1 74 ? 11.664 -3.131 -29.628 1.00 92.88 74 LEU A CA 1
ATOM 621 C C . LEU A 1 74 ? 11.773 -2.372 -28.298 1.00 92.88 74 LEU A C 1
ATOM 623 O O . LEU A 1 74 ? 11.197 -2.799 -27.301 1.00 92.88 74 LEU A O 1
ATOM 627 N N . MET A 1 75 ? 12.469 -1.231 -28.278 1.00 93.00 75 MET A N 1
ATOM 628 C CA . MET A 1 75 ? 12.567 -0.383 -27.085 1.00 93.00 75 MET A CA 1
ATOM 629 C C . MET A 1 75 ? 11.181 0.070 -26.604 1.00 93.00 75 MET A C 1
ATOM 631 O O . MET A 1 75 ? 10.884 -0.042 -25.417 1.00 93.00 75 MET A O 1
ATOM 635 N N . ASN A 1 76 ? 10.317 0.528 -27.515 1.00 91.62 76 ASN A N 1
ATOM 636 C CA . ASN A 1 76 ? 8.960 0.949 -27.160 1.00 91.62 76 ASN A CA 1
ATOM 637 C C . ASN A 1 76 ? 8.122 -0.217 -26.620 1.00 91.62 76 ASN A C 1
ATOM 639 O O . ASN A 1 76 ? 7.439 -0.049 -25.617 1.00 91.62 76 ASN A O 1
ATOM 643 N N . GLN A 1 77 ? 8.227 -1.409 -27.217 1.00 94.50 77 GLN A N 1
ATOM 644 C CA . GLN A 1 77 ? 7.538 -2.606 -26.717 1.00 94.50 77 GLN A CA 1
ATOM 645 C C . GLN A 1 77 ? 7.975 -2.986 -25.298 1.00 94.50 77 GLN A C 1
ATOM 647 O O . GLN A 1 77 ? 7.139 -3.351 -24.473 1.00 94.50 77 GLN A O 1
ATOM 652 N N . ILE A 1 78 ? 9.275 -2.897 -24.999 1.00 94.50 78 ILE A N 1
ATOM 653 C CA . ILE A 1 78 ? 9.803 -3.175 -23.657 1.00 94.50 78 ILE A CA 1
ATOM 654 C C . ILE A 1 78 ? 9.242 -2.171 -22.644 1.00 94.50 78 ILE A C 1
ATOM 656 O O . ILE A 1 78 ? 8.815 -2.570 -21.563 1.00 94.50 78 ILE A O 1
ATOM 660 N N . ILE A 1 79 ? 9.208 -0.885 -23.000 1.00 94.62 79 ILE A N 1
ATOM 661 C CA . ILE A 1 79 ? 8.680 0.178 -22.134 1.00 94.62 79 ILE A CA 1
ATOM 662 C C . ILE A 1 79 ? 7.189 -0.017 -21.877 1.00 94.62 79 ILE A C 1
ATOM 664 O O . ILE A 1 79 ? 6.767 0.040 -20.726 1.00 94.62 79 ILE A O 1
ATOM 668 N N . GLU A 1 80 ? 6.408 -0.293 -22.921 1.00 94.94 80 GLU A N 1
ATOM 669 C CA . GLU A 1 80 ? 4.975 -0.568 -22.795 1.00 94.94 80 GLU A CA 1
ATOM 670 C C . GLU A 1 80 ? 4.718 -1.782 -21.889 1.00 94.94 80 GLU A C 1
ATOM 672 O O . GLU A 1 80 ? 3.876 -1.711 -20.995 1.00 94.94 80 GLU A O 1
ATOM 677 N N . SER A 1 81 ? 5.473 -2.875 -22.063 1.00 96.50 81 SER A N 1
ATOM 678 C CA . SER A 1 81 ? 5.355 -4.065 -21.205 1.00 96.50 81 SER A CA 1
ATOM 679 C C . SER A 1 81 ? 5.668 -3.738 -19.747 1.00 96.50 81 SER A C 1
ATOM 681 O O . SER A 1 81 ? 4.900 -4.097 -18.857 1.00 96.50 81 SER A O 1
ATOM 683 N N . PHE A 1 82 ? 6.763 -3.016 -19.498 1.00 95.88 82 PHE A N 1
ATOM 684 C CA . PHE A 1 82 ? 7.162 -2.641 -18.145 1.00 95.88 82 PHE A CA 1
ATOM 685 C C . PHE A 1 82 ? 6.138 -1.717 -17.473 1.00 95.88 82 PHE A C 1
ATOM 687 O O . PHE A 1 82 ? 5.836 -1.902 -16.300 1.00 95.88 82 PHE A O 1
ATOM 694 N N . GLN A 1 83 ? 5.568 -0.752 -18.203 1.00 95.44 83 GLN A N 1
ATOM 695 C CA . GLN A 1 83 ? 4.525 0.136 -17.676 1.00 95.44 83 GLN A CA 1
ATOM 696 C C . GLN A 1 83 ? 3.277 -0.642 -17.253 1.00 95.44 83 GLN A C 1
ATOM 698 O O . GLN A 1 83 ? 2.761 -0.420 -16.162 1.00 95.44 83 GLN A O 1
ATOM 703 N N . ILE A 1 84 ? 2.832 -1.598 -18.076 1.00 97.50 84 ILE A N 1
ATOM 704 C CA . ILE A 1 84 ? 1.687 -2.457 -17.749 1.00 97.50 84 ILE A CA 1
ATOM 705 C C . ILE A 1 84 ? 1.971 -3.294 -16.496 1.00 97.50 84 ILE A C 1
ATOM 707 O O . ILE A 1 84 ? 1.109 -3.408 -15.622 1.00 97.50 84 ILE A O 1
ATOM 711 N N . GLU A 1 85 ? 3.161 -3.889 -16.405 1.00 97.56 85 GLU A N 1
ATOM 712 C CA . GLU A 1 85 ? 3.573 -4.684 -15.244 1.00 97.56 85 GLU A CA 1
ATOM 713 C C . GLU A 1 85 ? 3.656 -3.829 -13.974 1.00 97.56 85 GLU A C 1
ATOM 715 O O . GLU A 1 85 ? 3.124 -4.228 -12.938 1.00 97.56 85 GLU A O 1
ATOM 720 N N . LEU A 1 86 ? 4.245 -2.634 -14.065 1.00 97.44 86 LEU A N 1
ATOM 721 C CA . LEU A 1 86 ? 4.359 -1.693 -12.953 1.00 97.44 86 LEU A CA 1
ATOM 722 C C . LEU A 1 86 ? 2.986 -1.245 -12.442 1.00 97.44 86 LEU A C 1
ATOM 724 O O . LEU A 1 86 ? 2.747 -1.288 -11.237 1.00 97.44 86 LEU A O 1
ATOM 728 N N . ASP A 1 87 ? 2.082 -0.848 -13.341 1.00 97.44 87 ASP A N 1
ATOM 729 C CA . ASP A 1 87 ? 0.722 -0.443 -12.974 1.00 97.44 87 ASP A CA 1
ATOM 730 C C . ASP A 1 87 ? -0.050 -1.596 -12.328 1.00 97.44 87 ASP A C 1
ATOM 732 O O . ASP A 1 87 ? -0.718 -1.410 -11.311 1.00 97.44 87 ASP A O 1
ATOM 736 N N . THR A 1 88 ? 0.076 -2.802 -12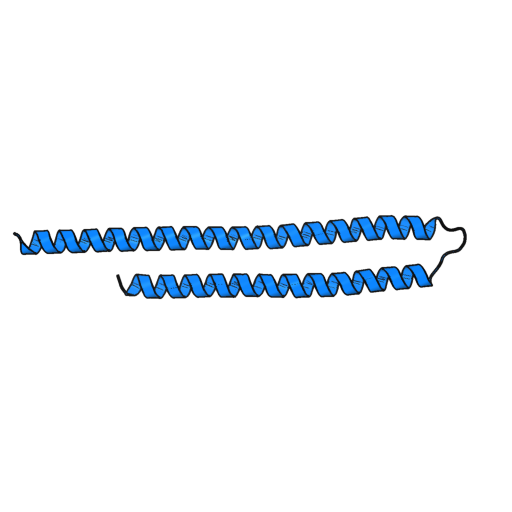.890 1.00 98.12 88 THR A N 1
ATOM 737 C CA . THR A 1 88 ? -0.588 -3.998 -12.361 1.00 98.12 88 THR A CA 1
ATOM 738 C C . THR A 1 88 ? -0.110 -4.311 -10.947 1.00 98.12 88 THR A C 1
ATOM 740 O O . THR A 1 88 ? -0.930 -4.557 -10.062 1.00 98.12 88 THR A O 1
ATOM 743 N N . GLU A 1 89 ? 1.202 -4.295 -10.721 1.00 97.56 89 GLU A N 1
ATOM 744 C CA . GLU A 1 89 ? 1.767 -4.639 -9.420 1.00 97.56 89 GLU A CA 1
ATOM 745 C C . GLU A 1 89 ? 1.503 -3.554 -8.374 1.00 97.56 89 GLU A C 1
ATOM 747 O O . GLU A 1 89 ? 1.141 -3.866 -7.239 1.00 97.56 89 GLU A O 1
ATOM 752 N N . TYR A 1 90 ? 1.578 -2.280 -8.767 1.00 98.19 90 TYR A N 1
ATOM 753 C CA . TYR A 1 90 ? 1.174 -1.167 -7.913 1.00 98.19 90 TYR A CA 1
ATOM 754 C C . TYR A 1 90 ? -0.286 -1.305 -7.469 1.00 98.19 90 TYR A C 1
ATOM 756 O O . TYR A 1 90 ? -0.585 -1.192 -6.280 1.00 98.19 90 TYR A O 1
ATOM 764 N N . ASP A 1 91 ? -1.200 -1.585 -8.401 1.00 98.31 91 ASP A N 1
ATOM 765 C CA . ASP A 1 91 ? -2.619 -1.755 -8.089 1.00 98.31 91 ASP A CA 1
ATOM 766 C C . ASP A 1 91 ? -2.874 -2.963 -7.180 1.00 98.31 91 ASP A C 1
ATOM 768 O O . ASP A 1 91 ? -3.739 -2.896 -6.299 1.00 98.31 91 ASP A O 1
ATOM 772 N N . ASN A 1 92 ? -2.135 -4.060 -7.371 1.00 98.25 92 ASN A N 1
ATOM 773 C CA . ASN A 1 92 ? -2.215 -5.240 -6.513 1.00 98.25 92 ASN A CA 1
ATOM 774 C C . ASN A 1 92 ? -1.788 -4.907 -5.081 1.00 98.25 92 ASN A C 1
ATOM 776 O O . ASN A 1 92 ? -2.555 -5.144 -4.146 1.00 98.25 92 ASN A O 1
ATOM 780 N N . GLU A 1 93 ? -0.612 -4.307 -4.904 1.00 98.19 93 GLU A N 1
ATOM 781 C CA . GLU A 1 93 ? -0.115 -3.964 -3.570 1.00 98.19 93 GLU A CA 1
ATOM 782 C C . GLU A 1 93 ? -0.982 -2.909 -2.887 1.00 98.19 93 GLU A C 1
ATOM 784 O O . GLU A 1 93 ? -1.316 -3.021 -1.706 1.00 98.19 93 GLU A O 1
ATOM 789 N N . ARG A 1 94 ? -1.462 -1.922 -3.646 1.00 98.19 94 ARG A N 1
ATOM 790 C CA . ARG A 1 94 ? -2.388 -0.917 -3.128 1.00 98.19 94 ARG A CA 1
ATOM 791 C C . ARG A 1 94 ? -3.690 -1.547 -2.628 1.00 98.19 94 ARG A C 1
ATOM 793 O O . ARG A 1 94 ? -4.221 -1.104 -1.611 1.00 98.19 94 ARG A O 1
ATOM 800 N N . ARG A 1 95 ? -4.219 -2.566 -3.316 1.00 98.38 95 ARG A N 1
ATOM 801 C CA . ARG A 1 95 ? -5.395 -3.321 -2.843 1.00 98.38 95 ARG A CA 1
ATOM 802 C C . ARG A 1 95 ? -5.091 -4.106 -1.573 1.00 98.38 95 ARG A C 1
ATOM 804 O O . ARG A 1 95 ? -5.886 -4.025 -0.644 1.00 98.38 95 ARG A O 1
ATOM 811 N N . ASN A 1 96 ? -3.943 -4.778 -1.498 1.00 98.12 96 ASN A N 1
ATOM 812 C CA . ASN A 1 96 ? -3.535 -5.508 -0.294 1.00 98.12 96 ASN A CA 1
ATOM 813 C C . ASN A 1 96 ? -3.479 -4.587 0.936 1.00 98.12 96 ASN A C 1
ATOM 815 O O . ASN A 1 96 ? -3.965 -4.949 2.006 1.00 98.12 96 ASN A O 1
ATOM 819 N N . LEU A 1 97 ? -2.929 -3.377 0.780 1.00 98.12 97 LEU A N 1
ATOM 820 C CA . LEU A 1 97 ? -2.871 -2.386 1.856 1.00 98.12 97 LEU A CA 1
ATOM 821 C C . LEU A 1 97 ? -4.262 -1.889 2.278 1.00 98.12 97 LEU A C 1
ATOM 823 O O . LEU A 1 97 ? -4.511 -1.728 3.472 1.00 98.12 97 LEU A O 1
ATOM 827 N N . LEU A 1 98 ? -5.180 -1.684 1.327 1.00 98.12 98 LEU A N 1
ATOM 828 C CA . LEU A 1 98 ? -6.569 -1.309 1.629 1.00 98.12 98 LEU A CA 1
ATOM 829 C C . LEU A 1 98 ? -7.317 -2.419 2.376 1.00 98.12 98 LEU A C 1
ATOM 831 O O . LEU A 1 98 ? -8.039 -2.141 3.334 1.00 98.12 98 LEU A O 1
ATOM 835 N N . ASP A 1 99 ? -7.134 -3.671 1.958 1.00 98.19 99 ASP A N 1
ATOM 836 C CA . ASP A 1 99 ? -7.737 -4.824 2.627 1.00 98.19 99 ASP A CA 1
ATOM 837 C C . ASP A 1 99 ? -7.198 -4.964 4.060 1.00 98.19 99 ASP A C 1
ATOM 839 O O . ASP A 1 99 ? -7.970 -5.188 4.995 1.00 98.19 99 ASP A O 1
ATOM 843 N N . LEU A 1 100 ? -5.892 -4.747 4.252 1.00 97.50 100 LEU A N 1
ATOM 844 C CA . LEU A 1 100 ? -5.255 -4.739 5.568 1.00 97.50 100 LEU A CA 1
ATOM 845 C C . LEU A 1 100 ? -5.784 -3.605 6.464 1.00 97.50 100 LEU A C 1
ATOM 847 O O . LEU A 1 100 ? -6.047 -3.829 7.647 1.00 97.50 100 LEU A O 1
ATOM 851 N N . GLU A 1 101 ? -5.955 -2.396 5.924 1.00 97.62 101 GLU A N 1
ATOM 852 C CA . GLU A 1 101 ? -6.529 -1.257 6.651 1.00 97.62 101 GLU A CA 1
ATOM 853 C C . GLU A 1 101 ? -7.948 -1.570 7.148 1.00 97.62 101 GLU A C 1
ATOM 855 O O . GLU A 1 101 ? -8.266 -1.383 8.329 1.00 97.62 101 GLU A O 1
ATOM 860 N N . GLU A 1 102 ? -8.796 -2.103 6.268 1.00 97.50 102 GLU A N 1
ATOM 861 C CA . GLU A 1 102 ? -10.174 -2.444 6.610 1.00 97.50 102 GLU A CA 1
ATOM 862 C C . GLU A 1 102 ? -10.242 -3.613 7.606 1.00 97.50 102 GLU A C 1
ATOM 864 O O . GLU A 1 102 ? -11.023 -3.556 8.559 1.00 97.50 102 GLU A O 1
ATOM 869 N N . GLU A 1 103 ? -9.394 -4.639 7.471 1.00 97.12 103 GLU A N 1
ATOM 870 C CA . GLU A 1 103 ? -9.298 -5.732 8.448 1.00 97.12 103 GLU A CA 1
ATOM 871 C C . GLU A 1 103 ? -8.947 -5.204 9.847 1.00 97.12 103 GLU A C 1
ATOM 873 O O . GLU A 1 103 ? -9.585 -5.570 10.846 1.00 97.12 103 GLU A O 1
ATOM 878 N N . ARG A 1 104 ? -7.961 -4.302 9.935 1.00 94.81 104 ARG A N 1
ATOM 879 C CA . ARG A 1 104 ? -7.534 -3.705 11.208 1.00 94.81 104 ARG A CA 1
ATOM 880 C C . ARG A 1 104 ? -8.628 -2.863 11.831 1.00 94.81 104 ARG A C 1
ATOM 882 O O . ARG A 1 104 ? -8.897 -2.997 13.025 1.00 94.81 104 ARG A O 1
ATOM 889 N N . LYS A 1 105 ? -9.320 -2.064 11.025 1.00 96.75 105 LYS A N 1
ATOM 890 C CA . LYS A 1 105 ? -10.470 -1.277 11.468 1.00 96.75 105 LYS A CA 1
ATOM 891 C C . LYS A 1 105 ? -11.605 -2.157 11.985 1.00 96.75 105 LYS A C 1
ATOM 893 O O . LYS A 1 105 ? -12.155 -1.882 13.051 1.00 96.75 105 LYS A O 1
ATOM 898 N N . GLN A 1 106 ? -11.955 -3.227 11.274 1.00 97.31 106 GLN A N 1
ATOM 899 C CA . GLN A 1 106 ? -13.000 -4.152 11.721 1.00 97.31 106 GLN A CA 1
ATOM 900 C C . GLN A 1 106 ? -12.622 -4.862 13.020 1.00 97.31 106 GLN A C 1
ATOM 902 O O . GLN A 1 106 ? -13.481 -5.048 13.884 1.00 97.31 106 GLN A O 1
ATOM 907 N N . THR A 1 107 ? -11.356 -5.253 13.162 1.00 96.25 107 THR A N 1
ATOM 908 C CA . THR A 1 107 ? -10.832 -5.879 14.382 1.00 96.25 107 THR A CA 1
ATOM 909 C C . THR A 1 107 ? -10.924 -4.920 15.563 1.00 96.25 107 THR A C 1
ATOM 911 O O . THR A 1 107 ? -11.570 -5.252 16.555 1.00 96.25 107 THR A O 1
ATOM 914 N N . TYR A 1 108 ? -10.427 -3.690 15.405 1.00 97.06 108 TYR A N 1
ATOM 915 C CA . TYR A 1 108 ? -10.533 -2.640 16.418 1.00 97.06 108 TYR A CA 1
ATOM 916 C C . TYR A 1 108 ? -11.981 -2.389 16.852 1.00 97.06 108 TYR A C 1
ATOM 918 O O . TYR A 1 108 ? -12.281 -2.352 18.043 1.00 97.06 108 TYR A O 1
ATOM 926 N N . VAL A 1 109 ? -12.909 -2.263 15.898 1.00 97.31 109 VAL A N 1
ATOM 927 C CA . VAL A 1 109 ? -14.330 -2.048 16.209 1.00 97.31 109 VAL A CA 1
ATOM 928 C C . VAL A 1 109 ? -14.896 -3.212 17.026 1.00 97.31 109 VAL A C 1
ATOM 930 O O . VAL A 1 109 ? -15.600 -2.978 18.008 1.00 97.31 109 VAL A O 1
ATOM 933 N N . LYS A 1 110 ? -14.592 -4.461 16.653 1.00 96.94 110 LYS A N 1
ATOM 934 C CA . LYS A 1 110 ? -15.057 -5.651 17.384 1.00 96.94 110 LYS A CA 1
ATOM 935 C C . LYS A 1 110 ? -14.506 -5.696 18.807 1.00 96.94 110 LYS A C 1
ATOM 937 O O . LYS A 1 110 ? -15.278 -5.931 19.733 1.00 96.94 110 LYS A O 1
ATOM 942 N N . GLU A 1 111 ? -13.209 -5.461 18.976 1.00 95.94 111 GLU A N 1
ATOM 943 C CA . GLU A 1 111 ? -12.543 -5.480 20.283 1.00 95.94 111 GLU A CA 1
ATOM 944 C C . GLU A 1 111 ? -13.050 -4.348 21.175 1.00 95.94 111 GLU A C 1
ATOM 946 O O . GLU A 1 111 ? -13.414 -4.586 22.323 1.00 95.94 111 GLU A O 1
ATOM 951 N N . ARG A 1 112 ? -13.234 -3.147 20.618 1.00 94.62 112 ARG A N 1
ATOM 952 C CA . ARG A 1 112 ? -13.783 -1.997 21.343 1.00 94.62 112 ARG A CA 1
ATOM 953 C C . ARG A 1 112 ? -15.188 -2.252 21.884 1.00 94.62 112 ARG A C 1
ATOM 955 O O . ARG A 1 112 ? -15.506 -1.790 22.971 1.00 94.62 112 ARG A O 1
ATOM 962 N N . TYR A 1 113 ? -16.040 -2.961 21.141 1.00 94.25 113 TYR A N 1
ATOM 963 C CA . TYR A 1 113 ? -17.382 -3.325 21.615 1.00 94.25 113 TYR A CA 1
ATOM 964 C C . TYR A 1 113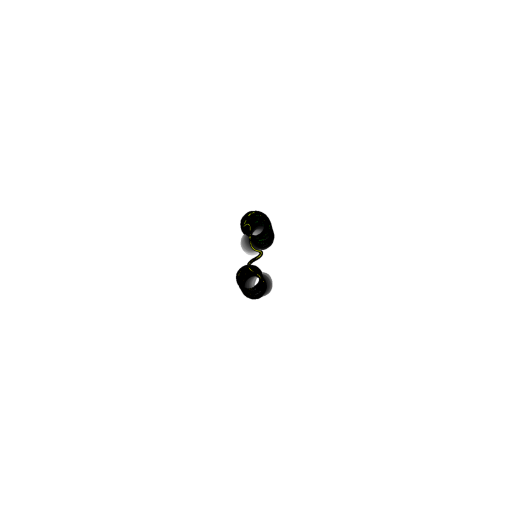 ? -17.381 -4.434 22.678 1.00 94.25 113 TYR A C 1
ATOM 966 O O . TYR A 1 113 ? -18.407 -4.640 23.328 1.00 94.25 113 TYR A O 1
ATOM 974 N N . ALA A 1 114 ? -16.276 -5.167 22.827 1.00 92.25 114 ALA A N 1
ATOM 975 C CA . ALA A 1 114 ? -16.131 -6.232 23.815 1.00 92.25 114 ALA A CA 1
ATOM 976 C C . ALA A 1 114 ? -15.580 -5.738 25.168 1.00 92.25 114 ALA A C 1
ATOM 978 O O . ALA A 1 114 ? -15.654 -6.480 26.154 1.00 92.25 114 ALA A O 1
ATOM 979 N N . ILE A 1 115 ? -15.042 -4.514 25.212 1.00 90.00 115 ILE A N 1
ATOM 980 C CA . ILE A 1 115 ? -14.562 -3.836 26.426 1.00 90.00 115 ILE A CA 1
ATOM 981 C C . ILE A 1 115 ? -15.739 -3.210 27.174 1.00 90.00 115 ILE A C 1
ATOM 983 O O . ILE A 1 115 ? -15.885 -3.559 28.371 1.00 90.00 115 ILE A O 1
#

Sequence (115 aa):
MEKLDDLQRALREKQLELEQLEDDYYNHSNSISEQFCELDSRRSELEALLQETYEATNYSLRQDDVINEESFHLMNQIIESFQIELDTEYDNERRNLLDLEEERKQTYVKERYAI

Organism: NCBI:txid82348

pLDDT: mean 93.88, std 6.35, range [61.62, 98.38]

Secondary structure (DSSP, 8-state):
-HHHHHHHHHHHHHHHHHHHHHHHHHHHHHHHHHHHHHHHHHHHHHHHHHHHHHHHHHHHHHHSSS--HHHHHHHHHHHHHHHHHHHHHHHHHHHHHHHHHHHHHHHHHHHHHH-